Protein AF-C7RS41-F1 (afdb_monomer_li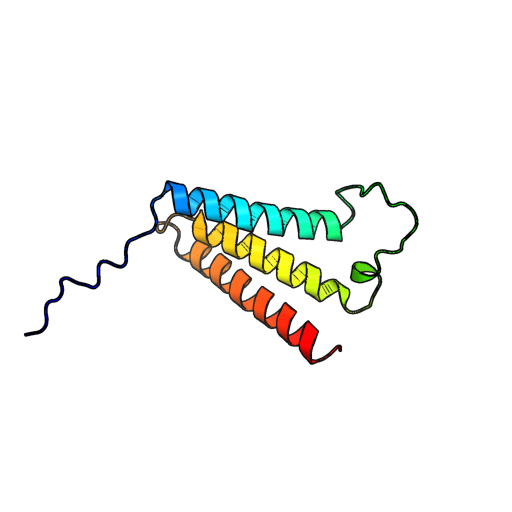te)

pLDDT: mean 73.74, std 14.9, range [40.53, 90.19]

Structure (mmCIF, N/CA/C/O backbone):
data_AF-C7RS41-F1
#
_entry.id   AF-C7RS41-F1
#
loop_
_atom_site.group_PDB
_atom_site.id
_atom_site.type_symbol
_atom_site.label_atom_id
_atom_site.label_alt_id
_atom_site.label_comp_id
_atom_site.label_asym_id
_atom_site.label_entity_id
_atom_site.label_seq_id
_atom_site.pdbx_PDB_ins_code
_atom_site.Cartn_x
_atom_site.Cartn_y
_atom_site.Cartn_z
_atom_site.occupancy
_atom_site.B_iso_or_equiv
_atom_site.auth_seq_id
_atom_site.auth_comp_id
_atom_site.auth_asym_id
_atom_site.auth_atom_id
_atom_site.pdbx_PDB_model_num
ATOM 1 N N . MET A 1 1 ? -19.945 -28.122 28.396 1.00 43.06 1 MET A N 1
ATOM 2 C CA . MET A 1 1 ? -19.909 -26.662 28.627 1.00 43.06 1 MET A CA 1
ATOM 3 C C . MET A 1 1 ? -18.472 -26.203 28.442 1.00 43.06 1 MET A C 1
ATOM 5 O O . MET A 1 1 ? -17.684 -26.293 29.371 1.00 43.06 1 MET A O 1
ATOM 9 N N . ALA A 1 2 ? -18.094 -25.857 27.209 1.00 41.31 2 ALA A N 1
ATOM 10 C CA . ALA A 1 2 ? -16.742 -25.401 26.902 1.00 41.31 2 ALA A CA 1
ATOM 11 C C . ALA A 1 2 ? -16.651 -23.895 27.173 1.00 41.31 2 ALA A C 1
ATOM 13 O O . ALA A 1 2 ? -17.443 -23.118 26.643 1.00 41.31 2 ALA A O 1
ATOM 14 N N . SER A 1 3 ? -15.709 -23.541 28.043 1.00 44.53 3 SER A N 1
ATOM 15 C CA . SER A 1 3 ? -15.294 -22.194 28.426 1.00 44.53 3 SER A CA 1
ATOM 16 C C . SER A 1 3 ? -15.291 -21.221 27.241 1.00 44.53 3 SER A C 1
ATOM 18 O O . SER A 1 3 ? -14.479 -21.313 26.323 1.00 44.53 3 SER A O 1
ATOM 20 N N . GLN A 1 4 ? -16.180 -20.235 27.307 1.00 45.69 4 GLN A N 1
ATOM 21 C CA . GLN A 1 4 ? -16.212 -19.043 26.458 1.00 45.69 4 GLN A CA 1
ATOM 22 C C . GLN A 1 4 ? -15.137 -18.018 26.898 1.00 45.69 4 GLN A C 1
ATOM 24 O O . GLN A 1 4 ? -15.322 -16.817 26.729 1.00 45.69 4 GLN A O 1
ATOM 29 N N . GLY A 1 5 ? -14.037 -18.484 27.509 1.00 45.19 5 GLY A N 1
ATOM 30 C CA . GLY A 1 5 ? -12.972 -17.666 28.103 1.00 45.19 5 GLY A CA 1
ATOM 31 C C . GLY A 1 5 ? -11.719 -17.480 27.238 1.00 45.19 5 GLY A C 1
ATOM 32 O O . GLY A 1 5 ? -10.996 -16.513 27.447 1.00 45.19 5 GLY A O 1
ATOM 33 N N . ASP A 1 6 ? -11.487 -18.321 26.223 1.00 40.53 6 ASP A N 1
ATOM 34 C CA . ASP A 1 6 ? -10.198 -18.345 25.494 1.00 40.53 6 ASP A CA 1
ATOM 35 C C . ASP A 1 6 ? -10.197 -17.631 24.132 1.00 40.53 6 ASP A C 1
ATOM 37 O O . ASP A 1 6 ? -9.210 -17.661 23.399 1.00 40.53 6 ASP A O 1
ATOM 41 N N . ARG A 1 7 ? -11.287 -16.947 23.760 1.00 45.56 7 ARG A N 1
ATOM 42 C CA . ARG A 1 7 ? -11.364 -16.179 22.497 1.00 45.56 7 ARG A CA 1
ATOM 43 C C . ARG A 1 7 ? -11.244 -14.672 22.680 1.00 45.56 7 ARG A C 1
ATOM 45 O O . ARG A 1 7 ? -11.664 -13.915 21.807 1.00 45.56 7 ARG A O 1
ATOM 52 N N . SER A 1 8 ? -10.617 -14.223 23.764 1.00 45.66 8 SER A N 1
ATOM 53 C CA . SER A 1 8 ? -10.049 -12.877 23.790 1.00 45.66 8 SER A CA 1
ATOM 54 C C . SER A 1 8 ? -8.768 -12.910 22.955 1.00 45.66 8 SER A C 1
ATOM 56 O O . SER A 1 8 ? -7.659 -12.944 23.478 1.00 45.66 8 SER A O 1
ATOM 58 N N . ALA A 1 9 ? -8.932 -13.021 21.630 1.00 51.59 9 ALA A N 1
ATOM 59 C CA . ALA A 1 9 ? -7.856 -12.835 20.672 1.00 51.59 9 ALA A CA 1
ATOM 60 C C . ALA A 1 9 ? -7.183 -11.518 21.048 1.00 51.59 9 ALA A C 1
ATOM 62 O O . ALA A 1 9 ? -7.824 -10.472 20.942 1.00 51.59 9 ALA A O 1
ATOM 63 N N . ALA A 1 10 ? -5.965 -11.600 21.592 1.00 55.66 10 ALA A N 1
ATOM 64 C CA . ALA A 1 10 ? -5.240 -10.472 22.151 1.00 55.66 10 ALA A CA 1
ATOM 65 C C . ALA A 1 10 ? -5.279 -9.328 21.140 1.00 55.66 10 ALA A C 1
ATOM 67 O O . ALA A 1 10 ? -4.590 -9.373 20.118 1.00 55.66 10 ALA A O 1
ATOM 68 N N . GLN A 1 11 ? -6.156 -8.344 21.368 1.00 57.28 11 GLN A N 1
ATOM 69 C CA . GLN A 1 11 ? -6.262 -7.227 20.450 1.00 57.28 11 GLN A CA 1
ATOM 70 C C . GLN A 1 11 ? -4.899 -6.541 20.481 1.00 57.28 11 GLN A C 1
ATOM 72 O O . GLN A 1 11 ? -4.446 -6.156 21.565 1.00 57.28 11 GLN A O 1
ATOM 77 N N . PRO A 1 12 ? -4.207 -6.428 19.333 1.00 64.25 12 PRO A N 1
ATOM 78 C CA . PRO A 1 12 ? -2.909 -5.786 19.301 1.00 64.25 12 PRO A CA 1
ATOM 79 C C . PRO A 1 12 ? -3.061 -4.388 19.892 1.00 64.25 12 PRO A C 1
ATOM 81 O O . PRO A 1 12 ? -4.016 -3.671 19.572 1.00 64.25 12 PRO A O 1
ATOM 84 N N . SER A 1 13 ? -2.142 -4.026 20.792 1.00 83.31 13 SER A N 1
ATOM 85 C CA . SER A 1 13 ? -2.193 -2.737 21.479 1.00 83.31 13 SER A CA 1
ATOM 86 C C . SER A 1 13 ? -2.328 -1.601 20.460 1.00 83.31 13 SER A C 1
ATOM 88 O O . SER A 1 13 ? -1.810 -1.686 19.344 1.00 83.31 13 SER A O 1
ATOM 90 N N . LEU A 1 14 ? -3.015 -0.515 20.829 1.00 82.00 14 LEU A N 1
ATOM 91 C CA . LEU A 1 14 ? -3.203 0.642 19.941 1.00 82.00 14 LEU A CA 1
ATOM 92 C C . LEU A 1 14 ? -1.867 1.119 19.339 1.00 82.00 14 LEU A C 1
ATOM 94 O O . LEU A 1 14 ? -1.794 1.438 18.156 1.00 82.00 14 LEU A O 1
ATOM 98 N N . LYS A 1 15 ? -0.797 1.076 20.144 1.00 83.50 15 LYS A N 1
ATOM 99 C CA . LYS A 1 15 ? 0.577 1.377 19.723 1.00 83.50 15 LYS A CA 1
ATOM 100 C C . LYS A 1 15 ? 1.083 0.418 18.644 1.00 83.50 15 LYS A C 1
ATOM 102 O O . LYS A 1 15 ? 1.648 0.876 17.660 1.00 83.50 15 LYS A O 1
ATOM 107 N N . ALA A 1 16 ? 0.859 -0.888 18.799 1.00 85.12 16 ALA A N 1
ATOM 108 C CA . ALA A 1 16 ? 1.248 -1.888 17.806 1.00 85.12 16 ALA A CA 1
ATOM 109 C C . ALA A 1 16 ? 0.498 -1.700 16.480 1.00 85.12 16 ALA A C 1
ATOM 111 O O . ALA A 1 16 ? 1.107 -1.779 15.418 1.00 85.12 16 ALA A O 1
ATOM 112 N N . ARG A 1 17 ? -0.802 -1.381 16.531 1.00 83.31 17 ARG A N 1
ATOM 113 C CA . ARG A 1 17 ? -1.598 -1.071 15.332 1.00 83.31 17 ARG A CA 1
ATOM 114 C C . ARG A 1 17 ? -1.086 0.173 14.611 1.00 83.31 17 ARG A C 1
ATOM 116 O O . ARG A 1 17 ? -0.949 0.152 13.397 1.00 83.31 17 ARG A O 1
ATOM 123 N N . LEU A 1 18 ? -0.765 1.231 15.354 1.00 86.81 18 LEU A N 1
ATOM 124 C CA . LEU A 1 18 ? -0.184 2.456 14.800 1.00 86.81 18 LEU A CA 1
ATOM 125 C C . LEU A 1 18 ? 1.193 2.214 14.180 1.00 86.81 18 LEU A C 1
ATOM 127 O O . LEU A 1 18 ? 1.432 2.653 13.061 1.00 86.81 18 LEU A O 1
ATOM 131 N N . LEU A 1 19 ? 2.073 1.486 14.873 1.00 89.19 19 LEU A N 1
ATOM 132 C CA . LEU A 1 19 ? 3.399 1.132 14.361 1.00 89.19 19 LEU A CA 1
ATOM 133 C C . LEU A 1 19 ? 3.302 0.311 13.077 1.00 89.19 19 LEU A C 1
ATOM 135 O O . LEU A 1 19 ? 3.929 0.657 12.081 1.00 89.19 19 LEU A O 1
ATOM 139 N N . LEU A 1 20 ? 2.483 -0.741 13.075 1.00 87.06 20 LEU A N 1
ATOM 140 C CA . LEU A 1 20 ? 2.295 -1.586 11.900 1.00 87.06 20 LEU A CA 1
ATOM 141 C C . LEU A 1 20 ? 1.632 -0.812 10.754 1.00 87.06 20 LEU A C 1
ATOM 143 O O . LEU A 1 20 ? 2.029 -0.946 9.600 1.00 87.06 20 LEU A O 1
ATOM 147 N N . GLY A 1 21 ? 0.678 0.056 11.088 1.00 87.19 21 GLY A N 1
ATOM 148 C CA . GLY A 1 21 ? 0.027 0.967 10.159 1.00 87.19 21 GLY A CA 1
ATOM 149 C C . GLY A 1 21 ? 1.005 1.911 9.463 1.00 87.19 21 GLY A C 1
ATOM 150 O O . GLY A 1 21 ? 0.987 2.027 8.239 1.00 87.19 21 GLY A O 1
ATOM 151 N N . LEU A 1 22 ? 1.897 2.537 10.233 1.00 89.31 22 LEU A N 1
ATOM 152 C CA . LEU A 1 22 ? 2.943 3.425 9.726 1.00 89.31 22 LEU A CA 1
ATOM 153 C C . LEU A 1 22 ? 3.995 2.676 8.907 1.00 89.31 22 LEU A C 1
ATOM 155 O O . LEU A 1 22 ? 4.407 3.176 7.867 1.00 89.31 22 LEU A O 1
ATOM 159 N N . LEU A 1 23 ? 4.406 1.480 9.336 1.00 90.19 23 LEU A N 1
ATOM 160 C CA . LEU A 1 23 ? 5.370 0.662 8.600 1.00 90.19 23 LEU A CA 1
ATOM 161 C C . LEU A 1 23 ? 4.801 0.218 7.249 1.00 90.19 23 LEU A C 1
ATOM 163 O O . LEU A 1 23 ? 5.393 0.500 6.211 1.00 90.19 23 LEU A O 1
ATOM 167 N N . CYS A 1 24 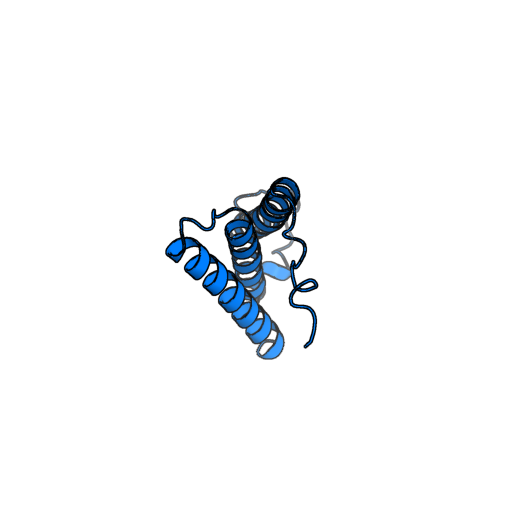? 3.628 -0.422 7.240 1.00 89.56 24 CYS A N 1
ATOM 168 C CA . CYS A 1 24 ? 2.991 -0.870 6.001 1.00 89.56 24 CYS A CA 1
ATOM 169 C C . CYS A 1 24 ? 2.614 0.313 5.101 1.00 89.56 24 CYS A C 1
ATOM 171 O O . CYS A 1 24 ? 2.893 0.290 3.903 1.00 89.56 24 CYS A O 1
ATOM 173 N N . GLY A 1 25 ? 2.028 1.363 5.683 1.00 88.38 25 GLY A N 1
ATOM 174 C CA . GLY A 1 25 ? 1.639 2.575 4.968 1.00 88.38 25 GLY A CA 1
ATOM 175 C C . GLY A 1 25 ? 2.834 3.303 4.362 1.00 88.38 25 GLY A C 1
ATOM 176 O O . GLY A 1 25 ? 2.790 3.681 3.195 1.00 88.38 25 GLY A O 1
ATOM 177 N N . GLY A 1 26 ? 3.920 3.440 5.125 1.00 88.19 26 GLY A N 1
ATOM 178 C CA . GLY A 1 26 ? 5.159 4.077 4.689 1.00 88.19 26 GLY A CA 1
ATOM 179 C C . GLY A 1 26 ? 5.853 3.309 3.568 1.00 88.19 26 GLY A C 1
ATOM 180 O O . GLY A 1 26 ? 6.239 3.917 2.575 1.00 88.19 26 GLY A O 1
ATOM 181 N N . ILE A 1 27 ? 5.946 1.979 3.675 1.00 88.81 27 ILE A N 1
ATOM 182 C CA . ILE A 1 27 ? 6.498 1.125 2.610 1.00 88.81 27 ILE A CA 1
ATOM 183 C C . ILE A 1 27 ? 5.651 1.240 1.338 1.00 88.81 27 ILE A C 1
ATOM 185 O O . ILE A 1 27 ? 6.194 1.462 0.258 1.00 88.81 27 ILE A O 1
ATOM 189 N N . GLY A 1 28 ? 4.324 1.135 1.457 1.00 87.56 28 GLY A N 1
ATOM 190 C CA . GLY A 1 28 ? 3.419 1.258 0.314 1.00 87.56 28 GLY A CA 1
ATOM 191 C C . GLY A 1 28 ? 3.524 2.622 -0.368 1.00 87.56 28 GLY A C 1
ATOM 192 O O . GLY A 1 28 ? 3.651 2.699 -1.589 1.00 87.56 28 GLY A O 1
ATOM 193 N N . LEU A 1 29 ? 3.552 3.696 0.425 1.00 88.25 29 LEU A N 1
ATOM 194 C CA . LEU A 1 29 ? 3.724 5.057 -0.073 1.00 88.25 29 LEU A CA 1
ATOM 195 C C . LEU A 1 29 ? 5.078 5.240 -0.765 1.00 88.25 29 LEU A C 1
ATOM 197 O O . LEU A 1 29 ? 5.120 5.799 -1.857 1.00 88.25 29 LEU A O 1
ATOM 201 N N . PHE A 1 30 ? 6.165 4.740 -0.172 1.00 85.50 30 PHE A N 1
ATOM 202 C CA . PHE A 1 30 ? 7.495 4.782 -0.775 1.00 85.50 30 PHE A CA 1
ATOM 203 C C . PHE A 1 30 ? 7.500 4.094 -2.141 1.00 85.50 30 PHE A C 1
ATOM 205 O O . PHE A 1 30 ? 7.907 4.706 -3.120 1.00 85.50 30 PHE A O 1
ATOM 212 N N . ILE A 1 31 ? 6.957 2.876 -2.242 1.00 84.44 31 ILE A N 1
ATOM 213 C CA . ILE A 1 31 ? 6.868 2.132 -3.508 1.00 84.44 31 ILE A CA 1
ATOM 214 C C . ILE A 1 31 ? 6.104 2.930 -4.574 1.00 84.44 31 ILE A C 1
ATOM 216 O O . ILE A 1 31 ? 6.560 3.009 -5.713 1.00 84.44 31 ILE A O 1
ATOM 220 N N . ILE A 1 32 ? 4.969 3.539 -4.215 1.00 84.81 32 ILE A N 1
ATOM 221 C CA . ILE A 1 32 ? 4.138 4.328 -5.138 1.00 84.81 32 ILE A CA 1
ATOM 222 C C . ILE A 1 32 ? 4.871 5.596 -5.596 1.00 84.81 32 ILE A C 1
ATOM 224 O O . ILE A 1 32 ? 4.932 5.880 -6.790 1.00 84.81 32 ILE A O 1
ATOM 228 N N . LEU A 1 33 ? 5.454 6.359 -4.670 1.00 84.56 33 LEU A N 1
ATOM 229 C CA . LEU A 1 33 ? 6.183 7.587 -5.003 1.00 84.56 33 LEU A CA 1
ATOM 230 C C . LEU A 1 33 ? 7.427 7.290 -5.838 1.00 84.56 33 LEU A C 1
ATOM 232 O O . LEU A 1 33 ? 7.708 7.989 -6.812 1.00 84.5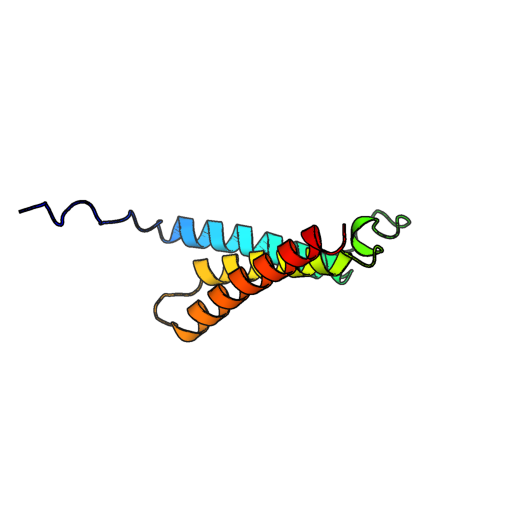6 33 LEU A O 1
ATOM 236 N N . SER A 1 34 ? 8.132 6.216 -5.495 1.00 79.94 34 SER A N 1
ATOM 237 C CA . SER A 1 34 ? 9.216 5.676 -6.293 1.00 79.94 34 SER A CA 1
ATOM 238 C C . SER A 1 34 ? 8.710 5.303 -7.683 1.00 79.94 34 SER A C 1
ATOM 240 O O . SER A 1 34 ? 9.345 5.707 -8.651 1.00 79.94 34 SER A O 1
ATOM 242 N N . TYR A 1 35 ? 7.595 4.578 -7.825 1.00 77.12 35 TYR A N 1
ATOM 243 C CA . TYR A 1 35 ? 7.013 4.182 -9.119 1.00 77.12 35 TYR A CA 1
ATOM 244 C C . TYR A 1 35 ? 6.767 5.384 -10.042 1.00 77.12 35 TYR A C 1
ATOM 246 O O . TYR A 1 35 ? 7.158 5.341 -11.204 1.00 77.12 35 TYR A O 1
ATOM 254 N N . PHE A 1 36 ? 6.200 6.473 -9.517 1.00 79.44 36 PHE A N 1
ATOM 255 C CA . PHE A 1 36 ? 5.943 7.700 -10.284 1.00 79.44 36 PHE A CA 1
ATOM 256 C C . PHE A 1 36 ? 7.179 8.591 -10.495 1.00 79.44 36 PHE A C 1
ATOM 258 O O . PHE A 1 36 ? 7.069 9.644 -11.117 1.00 79.44 36 PHE A O 1
ATOM 265 N N . GLY A 1 37 ? 8.350 8.202 -9.981 1.00 73.31 37 GLY A N 1
ATOM 266 C CA . GLY A 1 37 ? 9.583 8.982 -10.112 1.00 73.31 37 GLY A CA 1
ATOM 267 C C . GLY A 1 37 ? 9.618 10.251 -9.254 1.00 73.31 37 GLY A C 1
ATOM 268 O O . GLY A 1 37 ? 10.423 11.137 -9.518 1.00 73.31 37 GLY A O 1
ATOM 269 N N . VAL A 1 38 ? 8.762 10.350 -8.229 1.00 80.50 38 VAL A N 1
ATOM 270 C CA . VAL A 1 38 ? 8.719 11.500 -7.305 1.00 80.50 38 VAL A CA 1
ATOM 271 C C . VAL A 1 38 ? 9.932 11.510 -6.377 1.00 80.50 38 VAL A C 1
ATOM 273 O O . VAL A 1 38 ? 10.435 12.576 -6.034 1.00 80.50 38 VAL A O 1
ATOM 276 N N . ILE A 1 39 ? 10.405 10.330 -5.966 1.00 73.31 39 ILE A N 1
ATOM 277 C CA . ILE A 1 39 ? 11.638 10.187 -5.189 1.00 73.31 39 ILE A CA 1
ATOM 278 C C . ILE A 1 39 ? 12.787 9.987 -6.185 1.00 73.31 39 ILE A C 1
ATOM 280 O O . ILE A 1 39 ? 12.830 8.942 -6.843 1.00 73.31 39 ILE A O 1
ATOM 284 N N . PRO A 1 40 ? 13.698 10.967 -6.329 1.00 60.34 40 PRO A N 1
ATOM 285 C CA . PRO A 1 40 ? 14.850 10.830 -7.201 1.00 60.34 40 PRO A CA 1
ATOM 286 C C . PRO A 1 40 ? 15.836 9.840 -6.578 1.00 60.34 40 PRO A C 1
ATOM 288 O O . PRO A 1 40 ? 16.580 10.167 -5.655 1.00 60.34 40 PRO A O 1
ATOM 291 N N . ASP A 1 41 ? 15.843 8.613 -7.089 1.00 57.53 41 ASP A N 1
ATOM 292 C CA . ASP A 1 41 ? 16.939 7.680 -6.853 1.00 57.53 41 ASP A CA 1
ATOM 293 C C . ASP A 1 41 ? 18.166 8.184 -7.623 1.00 57.53 41 ASP A C 1
ATOM 295 O O . ASP A 1 41 ? 18.124 8.373 -8.838 1.00 57.53 41 ASP A O 1
ATOM 299 N N . SER A 1 42 ? 19.293 8.359 -6.937 1.00 54.25 42 SER A N 1
ATOM 300 C CA . SER A 1 42 ? 20.566 8.842 -7.498 1.00 54.25 42 SER A CA 1
ATOM 301 C C . SER A 1 42 ? 21.203 7.916 -8.554 1.00 54.25 42 SER A C 1
ATOM 303 O O . SER A 1 42 ? 22.286 8.203 -9.060 1.00 54.25 42 SER A O 1
ATOM 305 N N . SER A 1 43 ? 20.537 6.822 -8.941 1.00 52.84 43 SER A N 1
ATOM 306 C CA . SER A 1 43 ? 20.994 5.874 -9.966 1.00 52.84 43 SER A CA 1
ATOM 307 C C . SER A 1 43 ? 20.487 6.252 -11.365 1.00 52.84 43 SER A C 1
ATOM 309 O O . SER A 1 43 ? 19.723 5.541 -12.016 1.00 52.84 43 SER A O 1
ATOM 311 N N . VAL A 1 44 ? 20.936 7.413 -11.838 1.00 46.81 44 VAL A N 1
ATOM 312 C CA . VAL A 1 44 ? 20.681 7.927 -13.189 1.00 46.81 44 VAL A CA 1
ATOM 313 C C . VAL A 1 44 ? 21.335 6.986 -14.214 1.00 46.81 44 VAL A C 1
ATOM 315 O O . VAL A 1 44 ? 22.552 6.975 -14.356 1.00 46.81 44 VAL A O 1
ATOM 318 N N . GLY A 1 45 ? 20.552 6.155 -14.909 1.00 46.38 45 GLY A N 1
ATOM 319 C CA . GLY A 1 45 ? 21.029 5.414 -16.089 1.00 46.38 45 GLY A CA 1
ATOM 320 C C . GLY A 1 45 ? 20.559 3.967 -16.215 1.00 46.38 45 GLY A C 1
ATOM 321 O O . GLY A 1 45 ? 20.502 3.444 -17.325 1.00 46.38 45 GLY A O 1
ATOM 322 N N . ARG A 1 46 ? 20.136 3.316 -15.125 1.00 46.28 46 ARG A N 1
ATOM 323 C CA . ARG A 1 46 ? 19.337 2.093 -15.255 1.00 46.28 46 ARG A CA 1
ATOM 324 C C . ARG A 1 46 ? 17.906 2.545 -15.432 1.00 46.28 46 ARG A C 1
ATOM 326 O O . ARG A 1 46 ? 17.265 2.908 -14.451 1.00 46.28 46 ARG A O 1
ATOM 333 N N . CYS A 1 47 ? 17.398 2.501 -16.663 1.00 48.25 47 CYS A N 1
ATOM 334 C CA . CYS A 1 47 ? 15.978 2.227 -16.845 1.00 48.25 47 CYS A CA 1
ATOM 335 C C . CYS A 1 47 ? 15.670 1.095 -15.866 1.00 48.25 47 CYS A C 1
ATOM 337 O O . CYS A 1 47 ? 16.267 0.020 -15.951 1.00 48.25 47 CYS A O 1
ATOM 339 N N . ARG A 1 48 ? 14.935 1.435 -14.811 1.00 54.19 48 ARG A N 1
ATOM 340 C CA . ARG A 1 48 ? 14.683 0.595 -13.651 1.00 54.19 48 ARG A CA 1
ATOM 341 C C . ARG A 1 48 ? 14.288 -0.780 -14.179 1.00 54.19 48 ARG A C 1
ATOM 343 O O . ARG A 1 48 ? 13.200 -0.892 -14.716 1.00 54.19 48 ARG A O 1
ATOM 350 N N . ALA A 1 49 ? 15.135 -1.803 -14.065 1.00 51.91 49 ALA A N 1
ATOM 351 C CA . ALA A 1 49 ? 14.831 -3.112 -14.660 1.00 51.91 49 ALA A CA 1
ATOM 352 C C . ALA A 1 49 ? 13.449 -3.621 -14.202 1.00 51.91 49 ALA A C 1
ATOM 354 O O . ALA A 1 49 ? 12.677 -4.144 -14.981 1.00 51.91 49 ALA A O 1
ATOM 355 N N . ILE A 1 50 ? 13.078 -3.302 -12.961 1.00 53.78 50 ILE A N 1
ATOM 356 C CA . ILE A 1 50 ? 11.783 -3.640 -12.366 1.00 53.78 50 ILE A CA 1
ATOM 357 C C . ILE A 1 50 ? 10.625 -2.745 -12.873 1.00 53.78 50 ILE A C 1
ATOM 359 O O . ILE A 1 50 ? 9.472 -3.164 -12.846 1.00 53.78 50 ILE A O 1
ATOM 363 N N . PHE A 1 51 ? 10.904 -1.507 -13.307 1.00 56.84 51 PHE A N 1
ATOM 364 C CA . PHE A 1 51 ? 9.886 -0.516 -13.692 1.00 56.84 51 PHE A CA 1
ATOM 365 C C . PHE A 1 51 ? 9.805 -0.203 -15.198 1.00 56.84 51 PHE A C 1
ATOM 367 O O . PHE A 1 51 ? 8.863 0.455 -15.623 1.00 56.84 51 PHE A O 1
ATOM 374 N N . CYS A 1 52 ? 10.773 -0.658 -15.995 1.00 54.69 52 CYS A N 1
ATOM 375 C CA . CYS A 1 52 ? 10.783 -0.529 -17.453 1.00 54.69 52 CYS A CA 1
ATOM 376 C C . CYS A 1 52 ? 10.246 -1.779 -18.160 1.00 54.69 52 CYS A C 1
ATOM 378 O O . CYS A 1 52 ? 9.932 -1.714 -19.347 1.00 54.69 52 CYS A O 1
ATOM 380 N N . ASP A 1 53 ? 10.099 -2.894 -17.443 1.00 59.28 53 ASP A N 1
ATOM 381 C CA . ASP A 1 53 ? 9.420 -4.077 -17.961 1.00 59.28 53 ASP A CA 1
ATOM 382 C C . ASP A 1 53 ? 7.903 -3.847 -18.023 1.00 59.28 53 ASP A C 1
ATOM 384 O O . ASP A 1 53 ? 7.342 -3.227 -17.117 1.00 59.28 53 ASP A O 1
ATOM 388 N N . PRO A 1 54 ? 7.179 -4.403 -19.012 1.00 57.31 54 PRO A N 1
ATOM 389 C CA . PRO A 1 54 ? 5.713 -4.315 -19.103 1.00 57.31 54 PRO A CA 1
ATOM 390 C C . PRO A 1 54 ? 4.978 -4.867 -17.863 1.00 57.31 54 PRO A C 1
ATOM 392 O O . PRO A 1 54 ? 3.781 -4.650 -17.696 1.00 57.31 54 PRO A O 1
ATOM 395 N N . TYR A 1 55 ? 5.701 -5.526 -16.958 1.00 61.78 55 TYR A N 1
ATOM 396 C CA . TYR A 1 55 ? 5.224 -6.153 -15.727 1.00 61.78 55 TYR A CA 1
ATOM 397 C C . TYR A 1 55 ? 5.382 -5.270 -14.473 1.00 61.78 55 TYR A C 1
ATOM 399 O O . TYR A 1 55 ? 5.006 -5.670 -13.372 1.00 61.78 55 TYR A O 1
ATOM 407 N N . HIS A 1 56 ? 5.872 -4.036 -14.628 1.00 70.69 56 HIS A N 1
ATOM 408 C CA . HIS A 1 56 ? 6.080 -3.063 -13.549 1.00 70.69 56 HIS A CA 1
ATOM 409 C C . HIS A 1 56 ? 4.817 -2.673 -12.765 1.00 70.69 56 HIS A C 1
ATOM 411 O O . HIS A 1 56 ? 4.903 -2.300 -11.591 1.00 70.69 56 HIS A O 1
ATOM 417 N N . TRP A 1 57 ? 3.632 -2.783 -13.375 1.00 76.44 57 TRP A N 1
ATOM 418 C CA . TRP A 1 57 ? 2.351 -2.472 -12.728 1.00 76.44 57 TRP A CA 1
ATOM 419 C C . TRP A 1 57 ? 2.052 -3.386 -11.521 1.00 76.44 57 TRP A C 1
ATOM 421 O O . TRP A 1 57 ? 1.268 -3.027 -10.635 1.00 76.44 57 TRP A O 1
ATOM 431 N N . GLN A 1 58 ? 2.717 -4.544 -11.432 1.00 80.88 58 GLN A N 1
ATOM 432 C CA . GLN A 1 58 ? 2.652 -5.438 -10.273 1.00 80.88 58 GLN A CA 1
ATOM 433 C C . GLN A 1 58 ? 3.220 -4.769 -9.023 1.00 80.88 58 GLN A C 1
ATOM 435 O O . GLN A 1 58 ? 2.626 -4.838 -7.950 1.00 80.88 58 GLN A O 1
ATOM 440 N N . VAL A 1 59 ? 4.344 -4.063 -9.168 1.00 81.25 59 VAL A N 1
ATOM 441 C CA . VAL A 1 59 ? 4.997 -3.350 -8.065 1.00 81.25 59 VAL A CA 1
ATOM 442 C C . VAL A 1 59 ? 4.101 -2.236 -7.539 1.00 81.25 59 VAL A C 1
ATOM 444 O O . VAL A 1 59 ? 3.967 -2.075 -6.327 1.00 81.25 59 VAL A O 1
ATOM 447 N N . LEU A 1 60 ? 3.410 -1.530 -8.438 1.00 83.69 60 LEU A N 1
ATOM 448 C CA . LEU A 1 60 ? 2.393 -0.555 -8.052 1.00 83.69 60 LEU A CA 1
ATOM 449 C C . LEU A 1 60 ? 1.243 -1.217 -7.277 1.00 83.69 60 LEU A C 1
ATOM 451 O O . LEU A 1 60 ? 0.820 -0.698 -6.246 1.00 83.69 60 LEU A O 1
ATOM 455 N N . SER A 1 61 ? 0.777 -2.384 -7.731 1.00 84.81 61 SER A N 1
ATOM 456 C CA . SER A 1 61 ? -0.306 -3.136 -7.079 1.00 84.81 61 SER A CA 1
ATOM 457 C C . SER A 1 61 ? 0.069 -3.580 -5.662 1.00 84.81 61 SER A C 1
ATOM 459 O O . SER A 1 61 ? -0.724 -3.415 -4.731 1.00 84.81 61 SER A O 1
ATOM 461 N N . PHE A 1 62 ? 1.304 -4.049 -5.459 1.00 84.06 62 PHE A N 1
ATOM 462 C CA . PHE A 1 62 ? 1.827 -4.336 -4.123 1.00 84.06 62 PHE A CA 1
ATOM 463 C C . PHE A 1 62 ? 1.953 -3.067 -3.272 1.00 84.06 62 PHE A C 1
ATOM 465 O O . PHE A 1 62 ? 1.559 -3.082 -2.107 1.00 84.06 62 PHE A O 1
ATOM 472 N N . GLY A 1 63 ? 2.415 -1.950 -3.843 1.00 86.50 63 GLY A N 1
ATOM 473 C CA . GLY A 1 63 ? 2.442 -0.654 -3.159 1.00 86.50 63 GLY A CA 1
ATOM 474 C C . GLY A 1 63 ? 1.061 -0.227 -2.643 1.00 86.50 63 GLY A C 1
ATOM 475 O O . GLY A 1 63 ? 0.921 0.140 -1.475 1.00 86.50 63 GLY A O 1
ATOM 476 N N . ILE A 1 64 ? 0.020 -0.363 -3.472 1.00 87.06 64 ILE A N 1
ATOM 477 C CA . ILE A 1 64 ? -1.377 -0.082 -3.101 1.00 87.06 64 ILE A CA 1
ATOM 478 C C . ILE A 1 64 ? -1.858 -1.032 -2.000 1.00 87.06 64 ILE A C 1
ATOM 480 O O . ILE A 1 64 ? -2.510 -0.583 -1.055 1.00 87.06 64 ILE A O 1
ATOM 484 N N . ALA A 1 65 ? -1.519 -2.321 -2.074 1.00 87.44 65 ALA A N 1
ATOM 485 C CA . ALA A 1 65 ? -1.881 -3.290 -1.043 1.00 87.44 65 ALA A CA 1
ATOM 486 C C . ALA A 1 65 ? -1.239 -2.956 0.312 1.00 87.44 65 ALA A C 1
ATOM 488 O O . ALA A 1 65 ? -1.922 -2.968 1.338 1.00 87.44 65 ALA A O 1
ATOM 489 N N . PHE A 1 66 ? 0.049 -2.601 0.329 1.00 87.00 66 PHE A N 1
ATOM 490 C CA . PHE A 1 66 ? 0.765 -2.193 1.541 1.00 87.00 66 PHE A CA 1
ATOM 491 C C . PHE A 1 66 ? 0.210 -0.891 2.125 1.00 87.00 66 PHE A C 1
ATOM 493 O O . PHE A 1 66 ? -0.046 -0.822 3.330 1.00 87.00 66 PHE A O 1
ATOM 500 N N . LEU A 1 67 ? -0.073 0.103 1.277 1.00 87.62 67 LEU A N 1
ATOM 501 C CA . LEU A 1 67 ? -0.692 1.359 1.699 1.00 87.62 67 LEU A CA 1
ATOM 502 C C . LEU A 1 67 ? -2.084 1.122 2.304 1.00 87.62 67 LEU A C 1
ATOM 504 O O . LEU A 1 67 ? -2.393 1.617 3.389 1.00 87.62 67 LEU A O 1
ATOM 508 N N . SER A 1 68 ? -2.901 0.308 1.636 1.00 88.12 68 SER A N 1
ATOM 509 C CA . SER A 1 68 ? -4.242 -0.070 2.094 1.00 88.12 68 SER A CA 1
ATOM 510 C C . SER A 1 68 ? -4.194 -0.867 3.400 1.00 88.12 68 SER A C 1
ATOM 512 O O . SER A 1 68 ? -5.034 -0.670 4.276 1.00 88.12 68 SER A O 1
ATOM 514 N N . THR A 1 69 ? -3.179 -1.717 3.573 1.00 85.25 69 THR A N 1
ATOM 515 C CA . THR A 1 69 ? -2.940 -2.468 4.815 1.00 85.25 69 THR A CA 1
ATOM 516 C C . THR A 1 69 ? -2.603 -1.507 5.948 1.00 85.25 69 THR A C 1
ATOM 518 O O . THR A 1 69 ? -3.190 -1.590 7.026 1.00 85.25 69 THR A O 1
ATOM 521 N N . GLY A 1 70 ? -1.716 -0.544 5.686 1.00 84.75 70 GLY A N 1
ATOM 522 C CA . GLY A 1 70 ? -1.370 0.508 6.635 1.00 84.75 70 GLY A CA 1
ATOM 523 C C . GLY A 1 70 ? -2.596 1.292 7.101 1.00 84.75 70 GLY A C 1
ATOM 524 O O . GLY A 1 70 ? -2.839 1.432 8.300 1.00 84.75 70 GLY A O 1
ATOM 525 N N . LEU A 1 71 ? -3.431 1.715 6.148 1.00 84.50 71 LEU A N 1
ATOM 526 C CA . LEU A 1 71 ? -4.699 2.391 6.421 1.00 84.50 71 LEU A CA 1
ATOM 527 C C . LEU A 1 71 ? -5.654 1.519 7.243 1.00 84.50 71 LEU A C 1
ATOM 529 O O . LEU A 1 71 ? -6.222 2.007 8.215 1.00 84.50 71 LEU A O 1
ATOM 533 N N . ALA A 1 72 ? -5.798 0.231 6.925 1.00 84.06 72 ALA A N 1
ATOM 534 C CA . ALA A 1 72 ? -6.672 -0.675 7.671 1.00 84.06 72 ALA A CA 1
ATOM 535 C C . ALA A 1 72 ? -6.268 -0.812 9.153 1.00 84.06 72 ALA A C 1
ATOM 537 O O . ALA A 1 72 ? -7.134 -0.954 10.018 1.00 84.06 72 ALA A O 1
ATOM 538 N N . PHE A 1 73 ? -4.971 -0.728 9.468 1.00 82.12 73 PHE A N 1
ATOM 539 C CA . PHE A 1 73 ? -4.496 -0.769 10.853 1.00 82.12 73 PHE A CA 1
ATOM 540 C C . PHE A 1 73 ? -4.750 0.530 11.627 1.00 82.12 73 PHE A C 1
ATOM 542 O O . PHE A 1 73 ? -5.069 0.461 12.821 1.00 82.12 73 PHE A O 1
ATOM 549 N N . VAL A 1 74 ? -4.643 1.684 10.955 1.00 83.81 74 VAL A N 1
ATOM 550 C CA . VAL A 1 74 ? -4.809 3.023 11.551 1.00 83.81 74 VAL A CA 1
ATOM 551 C C . VAL A 1 74 ? -6.276 3.442 11.651 1.00 83.81 74 VAL A C 1
ATOM 553 O O . VAL A 1 74 ? -6.646 4.121 12.609 1.00 83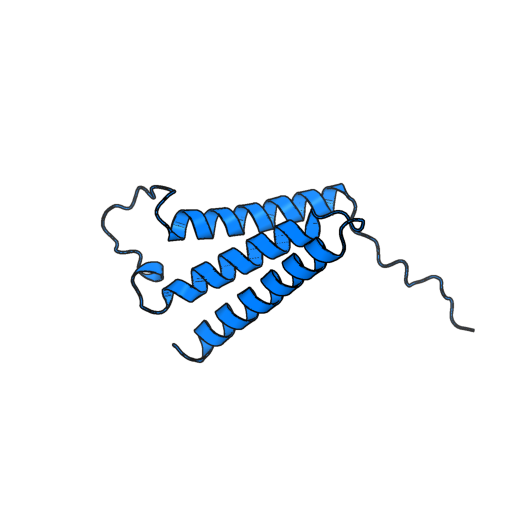.81 74 VAL A O 1
ATOM 556 N N . ILE A 1 75 ? -7.123 3.044 10.694 1.00 82.31 75 ILE A N 1
ATOM 557 C CA . ILE A 1 75 ? -8.526 3.465 10.650 1.00 82.31 75 ILE A CA 1
ATOM 558 C C . ILE A 1 75 ? -9.250 2.995 11.924 1.00 82.31 75 ILE A C 1
ATOM 560 O O . ILE A 1 75 ? -9.253 1.798 12.246 1.00 82.31 75 ILE A O 1
ATOM 564 N N . PRO A 1 76 ? -9.886 3.921 12.663 1.00 74.06 76 PRO A N 1
ATOM 565 C CA . PRO A 1 76 ? -10.633 3.562 13.851 1.00 74.06 76 PRO A CA 1
ATOM 566 C C . PRO A 1 76 ? -11.876 2.735 13.475 1.00 74.06 76 PRO A C 1
ATOM 568 O O . PRO A 1 76 ? -12.503 2.972 12.439 1.00 74.06 76 PRO A O 1
ATOM 571 N N . PRO A 1 77 ? -12.287 1.780 14.329 1.00 73.81 77 PRO A N 1
ATOM 572 C CA . PRO A 1 77 ? -13.428 0.899 14.058 1.00 73.81 77 PRO A CA 1
ATOM 573 C C . PRO A 1 77 ? -14.767 1.647 13.949 1.00 73.81 77 PRO A C 1
ATOM 575 O O . PRO A 1 77 ? -15.740 1.098 13.440 1.00 73.81 77 PRO A O 1
ATOM 578 N N . THR A 1 78 ? -14.816 2.910 14.378 1.00 80.00 78 THR A N 1
ATOM 579 C CA . THR A 1 78 ? -15.960 3.814 14.213 1.00 80.00 78 THR A CA 1
ATOM 580 C C . THR A 1 78 ? -16.251 4.160 12.751 1.00 80.00 78 THR A C 1
ATOM 582 O O . THR A 1 78 ? -17.346 4.638 12.459 1.00 80.00 78 THR A O 1
ATOM 585 N N . TRP A 1 79 ? -15.318 3.919 11.820 1.00 81.94 79 TRP A N 1
ATOM 586 C CA . TRP A 1 79 ? -15.455 4.238 10.393 1.00 81.94 79 TRP A CA 1
ATOM 587 C C . TRP A 1 79 ? -15.515 2.969 9.517 1.00 81.94 79 TRP A C 1
ATOM 589 O O . TRP A 1 79 ? -14.598 2.689 8.736 1.00 81.94 79 TRP A O 1
ATOM 599 N N . PRO A 1 80 ? -16.615 2.193 9.581 1.00 79.38 80 PRO A N 1
ATOM 600 C CA . PRO A 1 80 ? -16.697 0.863 8.971 1.00 79.38 80 PRO A CA 1
ATOM 601 C C . PRO A 1 80 ? -16.612 0.879 7.439 1.00 79.38 80 PRO A C 1
ATOM 603 O O . PRO A 1 80 ? -16.106 -0.068 6.839 1.00 79.38 80 PRO A O 1
ATOM 606 N N . ARG A 1 81 ? -17.074 1.954 6.784 1.00 85.62 81 ARG A N 1
ATOM 607 C CA . ARG A 1 81 ? -16.974 2.102 5.320 1.00 85.62 81 ARG A CA 1
ATOM 608 C C . ARG A 1 81 ? -15.523 2.261 4.869 1.00 85.62 81 ARG A C 1
ATOM 610 O O . ARG A 1 81 ? -15.115 1.609 3.914 1.00 85.62 81 ARG A O 1
ATOM 617 N N . LEU A 1 82 ? -14.748 3.081 5.582 1.00 77.06 82 LEU A N 1
ATOM 618 C CA . LEU A 1 82 ? -13.336 3.318 5.279 1.00 77.06 82 LEU A CA 1
ATOM 619 C C . LEU A 1 82 ? -12.501 2.059 5.540 1.00 77.06 82 LEU A C 1
ATOM 621 O O . LEU A 1 82 ? -11.683 1.686 4.705 1.00 77.06 82 LEU A O 1
ATOM 625 N N . GLY A 1 83 ? -12.770 1.361 6.650 1.00 78.31 83 GLY A N 1
ATOM 626 C CA . GLY A 1 83 ? -12.134 0.077 6.948 1.00 78.31 83 GLY A CA 1
ATOM 627 C C . GLY A 1 83 ? -12.410 -0.970 5.866 1.00 78.31 83 GLY A C 1
ATOM 628 O O . GLY A 1 83 ? -11.489 -1.637 5.408 1.00 78.31 83 GLY A O 1
ATOM 629 N N . ARG A 1 84 ? -13.656 -1.055 5.376 1.00 84.06 84 ARG A N 1
ATOM 630 C CA . ARG A 1 84 ? -14.025 -1.971 4.286 1.00 84.06 84 ARG A CA 1
ATOM 631 C C . ARG A 1 84 ? -13.317 -1.630 2.972 1.00 84.06 84 ARG A C 1
ATOM 633 O O . ARG A 1 84 ? -12.837 -2.540 2.307 1.00 84.06 84 ARG A O 1
ATOM 640 N N . LEU A 1 85 ? -13.229 -0.349 2.608 1.00 81.69 85 LEU A N 1
ATOM 641 C CA . LEU A 1 85 ? -12.493 0.087 1.415 1.00 81.69 85 LEU A CA 1
ATOM 642 C C . LEU A 1 85 ? -11.000 -0.238 1.518 1.00 81.69 85 LEU A C 1
ATOM 644 O O . LEU A 1 85 ? -10.427 -0.748 0.561 1.00 81.69 85 LEU A O 1
ATOM 648 N N . ALA A 1 86 ? -10.394 -0.015 2.686 1.00 81.00 86 ALA A N 1
ATOM 649 C CA . ALA A 1 86 ? -9.006 -0.384 2.931 1.00 81.00 86 ALA A CA 1
ATOM 650 C C . ALA A 1 86 ? -8.804 -1.901 2.778 1.00 81.00 86 ALA A C 1
ATOM 652 O O . ALA A 1 86 ? -7.923 -2.327 2.040 1.00 81.00 86 ALA A O 1
ATOM 653 N N . SER A 1 87 ? -9.668 -2.731 3.373 1.00 83.56 87 SER A N 1
ATOM 654 C CA . SER A 1 87 ? -9.605 -4.190 3.204 1.00 83.56 87 SER A CA 1
ATOM 655 C C . SER A 1 87 ? -9.764 -4.634 1.746 1.00 83.56 87 SER A C 1
ATOM 657 O O . SER A 1 87 ? -9.043 -5.523 1.301 1.00 83.56 87 SER A O 1
ATOM 659 N N . LEU A 1 88 ? -10.666 -4.003 0.986 1.00 85.25 88 LEU A N 1
ATOM 660 C CA . LEU A 1 88 ? -10.818 -4.267 -0.448 1.00 85.25 88 LEU A CA 1
ATOM 661 C C . LEU A 1 88 ? -9.557 -3.885 -1.230 1.00 85.25 88 LEU A C 1
ATOM 663 O O . LEU A 1 88 ? -9.149 -4.637 -2.108 1.00 85.25 88 LEU A O 1
ATOM 667 N N . GLY A 1 89 ? -8.914 -2.767 -0.884 1.00 80.19 89 GLY A N 1
ATOM 668 C CA . GLY A 1 89 ? -7.637 -2.356 -1.470 1.00 80.19 89 GLY A CA 1
ATOM 669 C C . GLY A 1 89 ? -6.506 -3.350 -1.195 1.00 80.19 89 GLY A C 1
ATOM 670 O O . GLY A 1 89 ? -5.733 -3.660 -2.098 1.00 80.19 89 GLY A O 1
ATOM 671 N N . VAL A 1 90 ? -6.447 -3.920 0.016 1.00 83.75 90 VAL A N 1
ATOM 672 C CA . VAL A 1 90 ? -5.480 -4.977 0.366 1.00 83.75 90 VAL A CA 1
ATOM 673 C C . VAL A 1 90 ? -5.690 -6.214 -0.496 1.00 83.75 90 VAL A C 1
ATOM 675 O O . VAL A 1 90 ? -4.763 -6.672 -1.159 1.00 83.75 90 VAL A O 1
ATOM 678 N N . VAL A 1 91 ? -6.912 -6.750 -0.500 1.00 87.06 91 VAL A N 1
ATOM 679 C CA . VAL A 1 91 ? -7.231 -7.982 -1.231 1.00 87.06 91 VAL A CA 1
ATOM 680 C C . VAL A 1 91 ? -7.068 -7.770 -2.735 1.00 87.06 91 VAL A C 1
ATOM 682 O O . VAL A 1 91 ? -6.423 -8.577 -3.396 1.00 87.06 91 VAL A O 1
ATOM 685 N N . GLY A 1 92 ? -7.591 -6.666 -3.270 1.00 82.44 92 GLY A N 1
ATOM 686 C CA . GLY A 1 92 ? -7.495 -6.328 -4.687 1.00 82.44 92 GLY A CA 1
ATOM 687 C C . GLY A 1 92 ? -6.053 -6.132 -5.146 1.00 82.44 92 GLY A C 1
ATOM 688 O O . GLY A 1 92 ? -5.663 -6.705 -6.158 1.00 82.44 92 GLY A O 1
ATOM 689 N N . GLY A 1 93 ? -5.240 -5.394 -4.384 1.00 81.06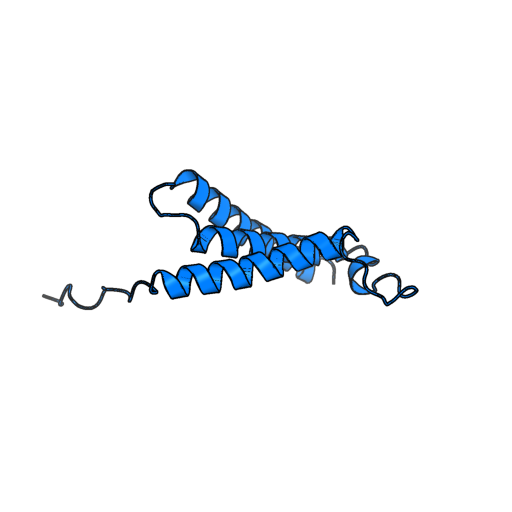 93 GLY A N 1
ATOM 690 C CA . GLY A 1 93 ? -3.831 -5.173 -4.714 1.00 81.06 93 GLY A CA 1
ATOM 691 C C . GLY A 1 93 ? -2.988 -6.450 -4.638 1.00 81.06 93 GLY A C 1
ATOM 692 O O . GLY A 1 93 ? -2.162 -6.684 -5.517 1.00 81.06 93 GLY A O 1
ATOM 693 N N . LEU A 1 94 ? -3.234 -7.317 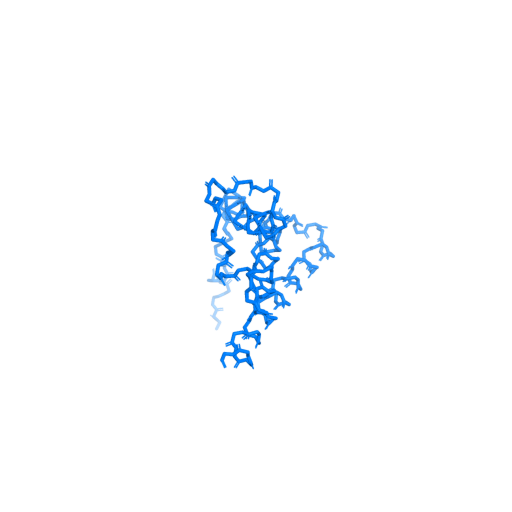-3.645 1.00 84.00 94 LEU A N 1
ATOM 694 C CA . LEU A 1 94 ? -2.563 -8.617 -3.542 1.00 84.00 94 LEU A CA 1
ATOM 695 C C . LEU A 1 94 ? -2.959 -9.554 -4.682 1.00 84.00 94 LEU A C 1
ATOM 697 O O . LEU A 1 94 ? -2.084 -10.148 -5.304 1.00 84.00 94 LEU A O 1
ATOM 701 N N . LEU A 1 95 ? -4.255 -9.676 -4.979 1.00 85.81 95 LEU A N 1
ATOM 702 C CA . LEU A 1 95 ? -4.733 -10.520 -6.074 1.00 85.81 95 LEU A CA 1
ATOM 703 C C . LEU A 1 95 ? -4.215 -10.023 -7.423 1.00 85.81 95 LEU A C 1
ATOM 705 O O . LEU A 1 95 ? -3.722 -10.828 -8.205 1.00 85.81 95 LEU A O 1
ATOM 709 N N . ALA A 1 96 ? -4.269 -8.716 -7.682 1.00 82.00 96 ALA A N 1
ATOM 710 C CA . ALA A 1 96 ? -3.749 -8.128 -8.912 1.00 82.00 96 ALA A CA 1
ATOM 711 C C . ALA A 1 96 ? -2.234 -8.345 -9.046 1.00 82.00 96 ALA A C 1
ATOM 713 O O . ALA A 1 96 ? -1.771 -8.777 -10.100 1.00 82.00 96 ALA A O 1
ATOM 714 N N . GLY A 1 97 ? -1.476 -8.125 -7.966 1.00 78.56 97 GLY A N 1
ATOM 715 C CA . GLY A 1 97 ? -0.041 -8.396 -7.925 1.00 78.56 97 GLY A CA 1
ATOM 716 C C . GLY A 1 97 ? 0.280 -9.863 -8.215 1.00 78.56 97 GLY A C 1
ATOM 717 O O . GLY A 1 97 ? 1.086 -10.137 -9.100 1.00 78.56 97 GLY A O 1
ATOM 718 N N . LEU A 1 98 ? -0.404 -10.796 -7.538 1.00 81.88 98 LEU A N 1
ATOM 719 C CA . LEU A 1 98 ? -0.226 -12.244 -7.702 1.00 81.88 98 LEU A CA 1
ATOM 720 C C . LEU A 1 98 ? -0.606 -12.728 -9.105 1.00 81.88 98 LEU A C 1
ATOM 722 O O . LEU A 1 98 ? 0.171 -13.443 -9.730 1.00 81.88 98 LEU A O 1
ATOM 726 N N . VAL A 1 99 ? -1.773 -12.331 -9.624 1.00 82.12 99 VAL A N 1
ATOM 727 C CA . VAL A 1 99 ? -2.198 -12.639 -11.003 1.00 82.12 99 VAL A CA 1
ATOM 728 C C . VAL A 1 99 ? -1.162 -12.115 -11.989 1.00 82.12 99 VAL A C 1
ATOM 730 O O . VAL A 1 99 ? -0.749 -12.838 -12.891 1.00 82.12 99 VAL A O 1
ATOM 733 N N . GLY A 1 100 ? -0.666 -10.900 -11.763 1.00 71.25 100 GLY A N 1
ATOM 734 C CA . GLY A 1 100 ? 0.477 -10.369 -12.483 1.00 71.25 100 GLY A CA 1
ATOM 735 C C . GLY A 1 100 ? 1.660 -11.342 -12.498 1.00 71.25 100 GLY A C 1
ATOM 736 O O . GLY A 1 100 ? 2.159 -11.700 -13.562 1.00 71.25 100 GLY A O 1
ATOM 737 N N . THR A 1 101 ? 2.082 -11.817 -11.325 1.00 73.00 101 THR A N 1
ATOM 738 C CA . THR A 1 101 ? 3.261 -12.688 -11.191 1.00 73.00 101 THR A CA 1
ATOM 739 C C . THR A 1 101 ? 3.083 -14.070 -11.831 1.00 73.00 101 THR A C 1
ATOM 741 O O . THR A 1 101 ? 4.077 -14.684 -12.210 1.00 73.00 101 THR A O 1
ATOM 744 N N . PHE A 1 102 ? 1.851 -14.584 -11.930 1.00 71.69 102 PHE A N 1
ATOM 745 C CA . PHE A 1 102 ? 1.567 -15.908 -12.502 1.00 71.69 102 PHE A CA 1
ATOM 746 C C . PHE A 1 102 ? 1.323 -15.892 -14.014 1.00 71.69 102 PHE A C 1
ATOM 748 O O . PHE A 1 102 ? 1.752 -16.817 -14.695 1.00 71.69 102 PHE A O 1
ATOM 755 N N . PHE A 1 103 ? 0.628 -14.882 -14.541 1.00 62.31 103 PHE A N 1
ATOM 756 C CA . PHE A 1 103 ? 0.216 -14.854 -15.951 1.00 62.31 103 PHE A CA 1
ATOM 757 C C . PHE A 1 103 ? 1.225 -14.179 -16.880 1.00 62.31 103 PHE A C 1
ATOM 759 O O . PHE A 1 103 ? 1.160 -14.373 -18.089 1.00 62.31 103 PHE A O 1
ATOM 766 N N . PHE A 1 104 ? 2.140 -13.387 -16.327 1.00 58.34 104 PHE A N 1
ATOM 767 C CA . PHE A 1 104 ? 3.059 -12.557 -17.101 1.00 58.34 104 PHE A CA 1
ATOM 768 C C . PHE A 1 104 ? 4.534 -12.885 -16.821 1.00 58.34 104 PHE A C 1
ATOM 770 O O . PHE A 1 104 ? 5.395 -12.011 -16.911 1.00 58.34 104 PHE A O 1
ATOM 777 N N . ARG A 1 105 ? 4.803 -14.135 -16.432 1.00 56.03 105 ARG A N 1
ATOM 778 C CA . ARG A 1 105 ? 6.145 -14.669 -16.188 1.00 56.03 105 ARG A CA 1
ATOM 779 C C . ARG A 1 105 ? 6.706 -15.374 -17.415 1.00 56.03 105 ARG A C 1
ATOM 781 O O . ARG A 1 105 ? 5.910 -16.032 -18.116 1.00 56.03 105 ARG A O 1
#

Radius of gyration: 17.7 Å; chains: 1; bounding box: 41×38×48 Å

Sequence (105 aa):
MASQGDRSAAQPSLKARLLLGLLCGGIGLFIILSYFGVIPDSSVGRCRAIFCDPYHWQVLSFGIAFLSTGLAFVIPPTWPRLGRLASLGVVGGLLAGLVGTFFFR

Secondary structure (DSSP, 8-state):
---TTS----PPPHHHHHHHHHHHHHHHHHHHHHHTT-S--S-TT---HHHHSTTTHHHHHHHHHHHHHHHHHHS-TT-HHHHHHHHHHHHHHHHHHHHHHHH--

Organism: Accumulibacter regalis (NCBI:txid522306)

Foldseek 3Di:
DDDPPPPVPPDPPLVRLLVLLCVLLVQLVCLQCVLVCVDPDPPPDPPPPCNVDPLVVLSNLSSQLSNLSSQLSNDDVVCVVSNVVSVCSNVRSVVVSVCSVPVVD